Protein AF-A0A8E0KLC2-F1 (afdb_monomer)

Structure (mmCIF, N/CA/C/O backbone):
data_AF-A0A8E0KLC2-F1
#
_entry.id   AF-A0A8E0KLC2-F1
#
loop_
_atom_site.group_PDB
_atom_site.id
_atom_site.type_symbol
_atom_site.label_atom_id
_atom_site.label_alt_id
_atom_site.label_comp_id
_atom_site.label_asym_id
_atom_site.label_entity_id
_atom_site.label_seq_id
_atom_site.pdbx_PDB_ins_code
_atom_site.Cartn_x
_atom_site.Cartn_y
_atom_site.Cartn_z
_atom_site.occupancy
_atom_site.B_iso_or_equiv
_atom_site.auth_seq_id
_atom_site.auth_comp_id
_atom_site.auth_asym_id
_atom_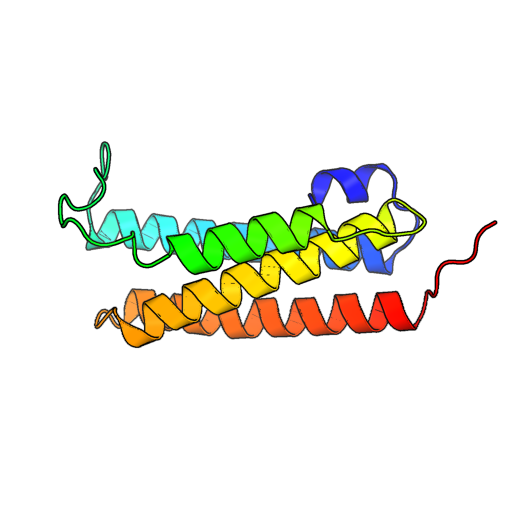site.auth_atom_id
_atom_site.pdbx_PDB_model_num
ATOM 1 N N . MET A 1 1 ? 7.844 4.722 -2.107 1.00 88.31 1 MET A N 1
ATOM 2 C CA . MET A 1 1 ? 8.433 3.784 -3.093 1.00 88.31 1 MET A CA 1
ATOM 3 C C . MET A 1 1 ? 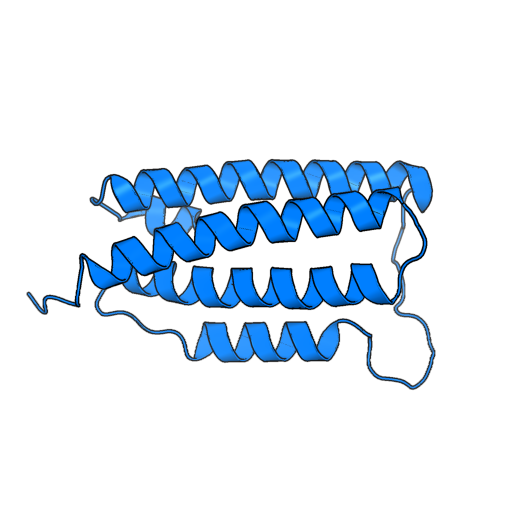7.987 4.094 -4.520 1.00 88.31 1 MET A C 1
ATOM 5 O O . MET A 1 1 ? 8.848 4.226 -5.375 1.00 88.31 1 MET A O 1
ATOM 9 N N . SER A 1 2 ? 6.693 4.293 -4.792 1.00 94.56 2 SER A N 1
ATOM 10 C CA . SER A 1 2 ? 6.183 4.498 -6.163 1.00 94.56 2 SER A CA 1
ATOM 11 C C . SER A 1 2 ? 6.743 5.724 -6.902 1.00 94.56 2 SER A C 1
ATOM 13 O O . SER A 1 2 ? 7.073 5.631 -8.075 1.00 94.56 2 SER A O 1
ATOM 15 N N . GLN A 1 3 ? 6.977 6.854 -6.227 1.00 93.56 3 GLN A N 1
ATOM 16 C CA . GLN A 1 3 ? 7.646 8.002 -6.866 1.00 93.56 3 GLN A CA 1
ATOM 17 C C . GLN A 1 3 ? 9.097 7.718 -7.286 1.00 93.56 3 GLN A C 1
ATOM 19 O O . GLN A 1 3 ? 9.611 8.405 -8.160 1.00 93.56 3 GLN A O 1
ATOM 24 N N . ILE A 1 4 ? 9.766 6.745 -6.655 1.00 93.38 4 ILE A N 1
ATOM 25 C CA . ILE A 1 4 ? 11.137 6.360 -7.014 1.00 93.38 4 ILE A CA 1
ATOM 26 C C . ILE A 1 4 ? 11.096 5.584 -8.329 1.00 93.38 4 ILE A C 1
ATOM 28 O O . ILE A 1 4 ? 11.753 5.992 -9.278 1.00 93.38 4 ILE A O 1
ATOM 32 N N . VAL A 1 5 ? 10.265 4.537 -8.423 1.00 95.38 5 VAL A N 1
ATOM 33 C CA . VAL A 1 5 ? 10.172 3.725 -9.650 1.00 95.38 5 VAL A CA 1
ATOM 34 C C . VAL A 1 5 ? 9.678 4.549 -10.845 1.00 95.38 5 VAL A C 1
ATOM 36 O O . VAL A 1 5 ? 10.184 4.394 -11.950 1.00 95.38 5 VAL A O 1
ATOM 39 N N . LEU A 1 6 ? 8.768 5.507 -10.620 1.00 96.38 6 LEU A N 1
ATOM 40 C CA . LEU A 1 6 ? 8.229 6.376 -11.673 1.00 96.38 6 LEU A CA 1
ATOM 41 C C . LEU A 1 6 ? 9.274 7.270 -12.354 1.00 96.38 6 LEU A C 1
ATOM 43 O O . LEU A 1 6 ? 9.031 7.711 -13.477 1.00 96.38 6 LEU A O 1
ATOM 47 N N . ARG A 1 7 ? 10.407 7.557 -11.700 1.00 94.44 7 ARG A N 1
ATOM 48 C CA . ARG A 1 7 ? 11.476 8.380 -12.290 1.00 94.44 7 ARG A CA 1
ATOM 49 C C . ARG A 1 7 ? 12.221 7.645 -13.396 1.00 94.44 7 ARG A C 1
ATOM 51 O O . ARG A 1 7 ? 12.577 8.266 -14.393 1.00 94.44 7 ARG A O 1
ATOM 58 N N . ASP A 1 8 ? 12.415 6.343 -13.218 1.00 89.94 8 ASP A N 1
ATOM 59 C CA . ASP A 1 8 ? 13.373 5.574 -14.011 1.00 89.94 8 ASP A CA 1
ATOM 60 C C . ASP A 1 8 ? 12.700 4.507 -14.883 1.00 89.94 8 ASP A C 1
ATOM 62 O O . ASP A 1 8 ? 13.247 4.123 -15.921 1.00 89.94 8 ASP A O 1
ATOM 66 N N . THR A 1 9 ? 11.505 4.042 -14.501 1.00 95.31 9 THR A N 1
ATOM 67 C CA . THR A 1 9 ? 10.819 2.975 -15.228 1.00 95.31 9 THR A CA 1
ATOM 68 C C . THR A 1 9 ? 10.455 3.393 -16.650 1.00 95.31 9 THR A C 1
ATOM 70 O O . THR A 1 9 ? 9.924 4.483 -16.916 1.00 95.31 9 THR A O 1
ATOM 73 N N . ARG A 1 10 ? 10.710 2.480 -17.587 1.00 95.06 10 ARG A N 1
ATOM 74 C CA . ARG A 1 10 ? 10.245 2.563 -18.978 1.00 95.06 10 ARG A CA 1
ATOM 75 C C . ARG A 1 10 ? 9.066 1.634 -19.247 1.00 95.06 10 ARG A C 1
ATOM 77 O O . ARG A 1 10 ? 8.462 1.743 -20.312 1.00 95.06 10 ARG A O 1
ATOM 84 N N . ASP A 1 11 ? 8.739 0.767 -18.296 1.00 96.44 11 ASP A N 1
ATOM 85 C CA . ASP A 1 11 ? 7.634 -0.171 -18.389 1.00 96.44 11 ASP A CA 1
ATOM 86 C C . ASP A 1 11 ? 6.304 0.563 -18.129 1.00 96.44 11 ASP A C 1
ATOM 88 O O . ASP A 1 11 ? 6.110 1.250 -17.119 1.00 96.44 11 ASP A O 1
ATOM 92 N N . ALA A 1 12 ? 5.390 0.479 -19.097 1.00 96.88 12 ALA A N 1
ATOM 93 C CA . ALA A 1 12 ? 4.108 1.172 -19.032 1.00 96.88 12 ALA A CA 1
ATOM 94 C C . ALA A 1 12 ? 3.161 0.562 -17.985 1.00 96.88 12 ALA A C 1
ATOM 96 O O . ALA A 1 12 ? 2.360 1.295 -17.396 1.00 96.88 12 ALA A O 1
ATOM 97 N N . ASP A 1 13 ? 3.263 -0.744 -17.731 1.00 97.38 13 ASP A N 1
ATOM 98 C CA . ASP A 1 13 ? 2.494 -1.431 -16.700 1.00 97.38 13 ASP A CA 1
ATOM 99 C C . ASP A 1 13 ? 2.976 -1.018 -15.312 1.00 97.38 13 ASP A C 1
ATOM 101 O O . ASP A 1 13 ? 2.152 -0.635 -14.480 1.00 97.38 13 ASP A O 1
ATOM 105 N N . ILE A 1 14 ? 4.292 -0.976 -15.083 1.00 98.00 14 ILE A N 1
ATOM 106 C CA . ILE A 1 14 ? 4.871 -0.475 -13.826 1.00 98.00 14 ILE A CA 1
ATOM 107 C C . ILE A 1 14 ? 4.465 0.972 -13.585 1.00 98.00 14 ILE A C 1
ATOM 109 O O . ILE A 1 14 ? 4.020 1.309 -12.488 1.00 98.00 14 ILE A O 1
ATOM 113 N N . ARG A 1 15 ? 4.544 1.834 -14.605 1.00 97.94 15 ARG A N 1
ATOM 114 C CA . ARG A 1 15 ? 4.110 3.230 -14.477 1.00 97.94 15 ARG A CA 1
ATOM 115 C C . ARG A 1 15 ? 2.636 3.335 -14.083 1.00 97.94 15 ARG A C 1
ATOM 117 O O . ARG A 1 15 ? 2.304 4.111 -13.186 1.00 97.94 15 ARG A O 1
ATOM 124 N N . ARG A 1 16 ? 1.759 2.559 -14.729 1.00 98.12 16 ARG A N 1
ATOM 125 C CA . ARG A 1 16 ? 0.322 2.537 -14.415 1.00 98.12 16 ARG A CA 1
ATOM 126 C C . ARG A 1 16 ? 0.077 2.053 -12.988 1.00 98.12 16 ARG A C 1
ATOM 128 O O . ARG A 1 16 ? -0.629 2.730 -12.245 1.00 98.12 16 ARG A O 1
ATOM 135 N N . MET A 1 17 ? 0.649 0.910 -12.611 1.00 98.12 17 MET A N 1
ATOM 136 C CA . MET A 1 17 ? 0.469 0.326 -11.280 1.00 98.12 17 MET A CA 1
ATOM 137 C C . MET A 1 17 ? 1.002 1.269 -10.197 1.00 98.12 17 MET A C 1
ATOM 139 O O . MET A 1 17 ? 0.291 1.572 -9.248 1.00 98.12 17 MET A O 1
ATOM 143 N N . ALA A 1 18 ? 2.196 1.840 -10.378 1.00 97.88 18 ALA A N 1
ATOM 144 C CA . ALA A 1 18 ? 2.783 2.773 -9.421 1.00 97.88 18 ALA A CA 1
ATOM 145 C C . ALA A 1 18 ? 1.930 4.034 -9.210 1.00 97.88 18 ALA A C 1
ATOM 147 O O . ALA A 1 18 ? 1.784 4.478 -8.068 1.00 97.88 18 ALA A O 1
ATOM 148 N N . GLN A 1 19 ? 1.352 4.596 -10.277 1.00 98.06 19 GLN A N 1
ATOM 149 C CA . GLN A 1 19 ? 0.439 5.737 -10.167 1.00 98.06 19 GLN A CA 1
ATOM 150 C C . GLN A 1 19 ? -0.868 5.347 -9.468 1.00 98.06 19 GLN A C 1
ATOM 152 O O . GLN A 1 19 ? -1.283 6.027 -8.532 1.00 98.06 19 GLN A O 1
ATOM 157 N N . LYS A 1 20 ? -1.468 4.214 -9.848 1.00 97.25 20 LYS A N 1
ATOM 158 C CA . LYS A 1 20 ? -2.664 3.670 -9.192 1.00 97.25 20 LYS A CA 1
ATOM 159 C C . LYS A 1 20 ? -2.440 3.477 -7.689 1.00 97.25 20 LYS A C 1
ATOM 161 O O . LYS A 1 20 ? -3.287 3.884 -6.897 1.00 97.25 20 LYS A O 1
ATOM 166 N N . THR A 1 21 ? -1.293 2.925 -7.281 1.00 95.25 21 THR A N 1
ATOM 167 C CA . THR A 1 21 ? -0.943 2.777 -5.862 1.00 95.25 21 THR A CA 1
ATOM 168 C C . THR A 1 21 ? -0.885 4.135 -5.149 1.00 95.25 21 THR A C 1
ATOM 170 O O . THR A 1 21 ? -1.358 4.244 -4.019 1.00 95.25 21 THR A O 1
ATOM 173 N N . ILE A 1 22 ? -0.322 5.175 -5.782 1.00 96.44 22 ILE A N 1
ATOM 174 C CA . ILE A 1 22 ? -0.270 6.536 -5.212 1.00 96.44 22 ILE A CA 1
ATOM 175 C C . ILE A 1 22 ? -1.680 7.087 -5.003 1.00 96.44 22 ILE A C 1
ATOM 177 O O . ILE A 1 22 ? -1.978 7.593 -3.919 1.00 96.44 22 ILE A O 1
ATOM 181 N N . ASP A 1 23 ? -2.536 6.985 -6.016 1.00 96.06 23 ASP A N 1
ATOM 182 C CA . ASP A 1 23 ? -3.891 7.537 -5.977 1.00 96.06 23 ASP A CA 1
ATOM 183 C C . ASP A 1 23 ? -4.734 6.838 -4.899 1.00 96.06 23 ASP A C 1
ATOM 185 O O . ASP A 1 23 ? -5.368 7.499 -4.072 1.00 96.06 23 ASP A O 1
ATOM 189 N N . MET A 1 24 ? -4.656 5.505 -4.847 1.00 92.50 24 MET A N 1
ATOM 190 C CA . MET A 1 24 ? -5.308 4.671 -3.836 1.00 92.50 24 MET A CA 1
ATOM 191 C C . MET A 1 24 ? -4.863 5.046 -2.416 1.00 92.50 24 MET A C 1
ATOM 193 O O . MET A 1 24 ? -5.696 5.411 -1.587 1.00 92.50 24 MET A O 1
ATOM 197 N N . GLN A 1 25 ? -3.553 5.032 -2.139 1.00 92.56 25 GLN A N 1
ATOM 198 C CA . GLN A 1 25 ? -3.044 5.327 -0.794 1.00 92.56 25 GLN A CA 1
ATOM 199 C C . GLN A 1 25 ? -3.321 6.773 -0.371 1.00 92.56 25 GLN A C 1
ATOM 201 O O . GLN A 1 25 ? -3.621 7.027 0.793 1.00 92.56 25 GLN A O 1
ATOM 206 N N . THR A 1 26 ? -3.258 7.730 -1.300 1.00 94.38 26 THR A N 1
ATOM 207 C CA . THR A 1 26 ? -3.577 9.135 -1.003 1.00 94.38 26 THR A CA 1
ATOM 208 C C . THR A 1 26 ? -5.045 9.286 -0.605 1.00 94.38 26 THR A C 1
ATOM 210 O O . THR A 1 26 ? -5.351 9.994 0.359 1.00 94.38 26 THR A O 1
ATOM 213 N N . GLY A 1 27 ? -5.948 8.596 -1.308 1.00 94.12 27 GLY A N 1
ATOM 214 C CA . GLY A 1 27 ? -7.372 8.561 -0.982 1.00 94.12 27 GLY A CA 1
ATOM 215 C C . GLY A 1 27 ? -7.644 7.970 0.401 1.00 94.12 27 GLY A C 1
ATOM 216 O O . GLY A 1 27 ? -8.344 8.593 1.202 1.00 94.12 27 GLY A O 1
ATOM 217 N N . ASP A 1 28 ? -7.043 6.819 0.703 1.00 92.81 28 ASP A N 1
ATOM 218 C CA . ASP A 1 28 ? -7.227 6.133 1.98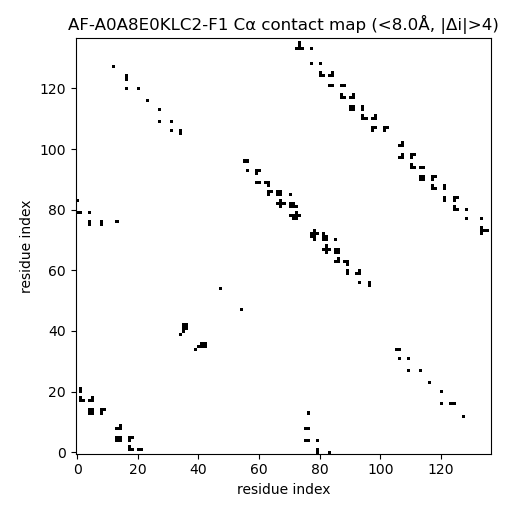6 1.00 92.81 28 ASP A CA 1
ATOM 219 C C . ASP A 1 28 ? -6.649 6.918 3.162 1.00 92.81 28 ASP A C 1
ATOM 221 O O . ASP A 1 28 ? -7.307 7.059 4.191 1.00 92.81 28 ASP A O 1
ATOM 225 N N . ILE A 1 29 ? -5.459 7.511 3.009 1.00 92.81 29 ILE A N 1
ATOM 226 C CA . ILE A 1 29 ? -4.865 8.375 4.040 1.00 92.81 29 ILE A CA 1
ATOM 227 C C . ILE A 1 29 ? -5.765 9.583 4.308 1.00 92.81 29 ILE A C 1
ATOM 229 O O . ILE A 1 29 ? -5.953 9.969 5.462 1.00 92.81 29 ILE A O 1
ATOM 233 N N . ALA A 1 30 ? -6.330 10.194 3.264 1.00 95.25 30 ALA A N 1
ATOM 234 C CA . ALA A 1 30 ? -7.241 11.320 3.432 1.00 95.25 30 ALA A CA 1
ATOM 235 C C . ALA A 1 30 ? -8.537 10.904 4.149 1.00 95.25 30 ALA A C 1
ATOM 237 O O . ALA A 1 30 ? -9.063 11.669 4.954 1.00 95.25 30 ALA A O 1
ATOM 238 N N . GLU A 1 31 ? -9.049 9.702 3.878 1.00 94.56 31 GLU A N 1
ATOM 239 C CA . GLU A 1 31 ? -10.217 9.145 4.564 1.00 94.56 31 GLU A CA 1
ATOM 240 C C . GLU A 1 31 ? -9.933 8.863 6.045 1.00 94.56 31 GLU A C 1
ATOM 242 O O . GLU A 1 31 ? -10.671 9.342 6.906 1.00 94.56 31 GLU A O 1
ATOM 247 N N . LEU A 1 32 ? -8.816 8.194 6.346 1.00 93.50 32 LEU A N 1
ATOM 248 C CA . LEU A 1 32 ? -8.376 7.913 7.713 1.00 93.50 32 LEU A CA 1
ATOM 249 C C . LEU A 1 32 ? -8.145 9.196 8.517 1.00 93.50 32 LEU A C 1
ATOM 251 O O . LEU A 1 32 ? -8.589 9.285 9.659 1.00 93.50 32 LEU A O 1
ATOM 255 N N . ARG A 1 33 ? -7.506 10.216 7.927 1.00 92.19 33 ARG A N 1
ATOM 256 C CA . ARG A 1 33 ? -7.304 11.521 8.582 1.00 92.19 33 ARG A CA 1
ATOM 257 C C . ARG A 1 33 ? -8.625 12.192 8.943 1.00 92.19 33 ARG A C 1
ATOM 259 O O . ARG A 1 33 ? -8.798 12.584 10.091 1.00 92.19 33 ARG A O 1
ATOM 266 N N . ARG A 1 34 ? -9.586 12.238 8.012 1.00 93.12 34 ARG A N 1
ATOM 267 C CA . ARG A 1 34 ? -10.930 12.775 8.294 1.00 93.12 34 ARG A CA 1
ATOM 268 C C . ARG A 1 34 ? -11.638 11.997 9.401 1.00 93.12 34 ARG A C 1
ATOM 270 O O . ARG A 1 34 ? -12.318 12.593 10.237 1.00 93.12 34 ARG A O 1
ATOM 277 N N . TRP A 1 35 ? -11.495 10.671 9.415 1.00 92.94 35 TRP A N 1
ATOM 278 C CA . TRP A 1 35 ? -12.065 9.847 10.477 1.00 92.94 35 TRP A CA 1
ATOM 279 C C . TRP A 1 35 ? -11.423 10.154 11.834 1.00 92.94 35 TRP A C 1
ATOM 281 O O . TRP A 1 35 ? -12.159 10.313 12.806 1.00 92.94 35 TRP A O 1
ATOM 291 N N . LEU A 1 36 ? -10.095 10.300 11.905 1.00 90.62 36 LEU A N 1
ATOM 292 C CA . LEU A 1 36 ? -9.386 10.668 13.136 1.00 90.62 36 LEU A CA 1
ATOM 293 C C . LEU A 1 36 ? -9.856 12.028 13.664 1.00 90.62 36 LEU A C 1
ATOM 295 O O . LEU A 1 36 ? -10.263 12.124 14.818 1.00 90.62 36 LEU A O 1
ATOM 299 N N . GLU A 1 37 ? -9.894 13.044 12.800 1.00 89.94 37 GLU A N 1
ATOM 300 C CA . GLU A 1 37 ? -10.370 14.391 13.144 1.00 89.94 37 GLU A CA 1
ATOM 301 C C . GLU A 1 37 ? -11.798 14.374 13.711 1.00 89.94 37 GLU A C 1
ATOM 303 O O . GLU A 1 37 ? -12.093 15.077 14.676 1.00 89.94 37 GLU A O 1
ATOM 308 N N . THR A 1 38 ? -12.675 13.544 13.139 1.00 89.50 38 THR A N 1
ATOM 309 C CA . THR A 1 38 ? -14.091 13.464 13.530 1.00 89.50 38 THR A CA 1
ATOM 310 C C . THR A 1 38 ? -14.315 12.664 14.816 1.00 89.50 38 THR A C 1
ATOM 312 O O . THR A 1 38 ? -15.163 13.037 15.622 1.00 89.50 38 THR A O 1
ATOM 315 N N . ASN A 1 39 ? -13.604 11.546 14.998 1.00 85.56 39 ASN A N 1
ATOM 316 C CA . ASN A 1 39 ? -13.930 10.548 16.029 1.00 85.56 39 ASN A CA 1
ATOM 317 C C . ASN A 1 39 ? -12.975 10.557 17.226 1.00 85.56 39 ASN A C 1
ATOM 319 O O . ASN A 1 39 ? -13.342 10.089 18.300 1.00 85.56 39 ASN A O 1
ATOM 323 N N . VAL A 1 40 ? -11.758 11.069 17.047 1.00 81.31 40 VAL A N 1
ATOM 324 C CA . VAL A 1 40 ? -10.725 11.137 18.093 1.00 81.31 40 VAL A CA 1
ATOM 325 C C . VAL A 1 40 ? -10.422 12.597 18.469 1.00 81.31 40 VAL A C 1
ATOM 327 O O . VAL A 1 40 ? -9.950 12.862 19.572 1.00 81.31 40 VAL A O 1
ATOM 330 N N . GLY A 1 41 ? -10.759 13.551 17.591 1.00 69.31 41 GLY A N 1
ATOM 331 C CA . GLY A 1 41 ? -10.379 14.961 17.693 1.00 69.31 41 GLY A CA 1
ATOM 332 C C . GLY A 1 41 ? -9.015 15.228 17.046 1.00 69.31 41 GLY A C 1
ATOM 333 O O . GLY A 1 41 ? -8.363 14.313 16.541 1.00 69.31 41 GLY A O 1
ATOM 334 N N . ALA A 1 42 ? -8.565 16.488 17.041 1.00 57.53 42 ALA A N 1
ATOM 335 C CA . ALA A 1 42 ? -7.191 16.824 16.665 1.00 57.53 42 ALA A CA 1
ATOM 336 C C . ALA A 1 42 ? -6.241 16.209 17.705 1.00 57.53 42 ALA A C 1
ATO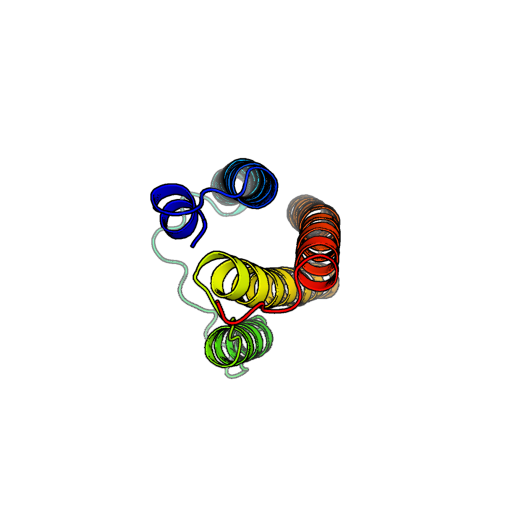M 338 O O . ALA A 1 42 ? -6.016 16.782 18.767 1.00 57.53 42 ALA A O 1
ATOM 339 N N . ALA A 1 43 ? -5.763 14.995 17.445 1.00 53.03 43 ALA A N 1
ATOM 340 C CA . ALA A 1 43 ? -4.852 14.307 18.342 1.00 53.03 43 ALA A CA 1
ATOM 341 C C . ALA A 1 43 ? -3.472 14.979 18.284 1.00 53.03 43 ALA A C 1
ATOM 343 O O . ALA A 1 43 ? -2.608 14.590 17.497 1.00 53.03 43 ALA A O 1
ATOM 344 N N . ASP A 1 44 ? -3.263 15.979 19.138 1.00 45.25 44 ASP A N 1
ATOM 345 C CA . ASP A 1 44 ? -1.928 16.321 19.614 1.00 45.25 44 ASP A CA 1
ATOM 346 C C . ASP A 1 44 ? -1.387 15.102 20.374 1.00 45.25 44 ASP A C 1
ATOM 348 O O . ASP A 1 44 ? -1.802 14.813 21.492 1.00 45.25 44 ASP A O 1
ATOM 352 N N . GLY A 1 45 ? -0.495 14.351 19.724 1.00 51.53 45 GLY A N 1
ATOM 353 C CA . GLY A 1 45 ? 0.334 13.321 20.351 1.00 51.53 45 GLY A CA 1
ATOM 354 C C . GLY A 1 45 ? -0.440 12.183 21.018 1.00 51.53 45 GLY A C 1
ATOM 355 O O . GLY A 1 45 ? -0.509 12.111 22.242 1.00 51.53 45 GLY A O 1
ATOM 356 N N . ALA A 1 46 ? -0.947 11.230 20.232 1.00 49.44 46 ALA A N 1
ATOM 357 C CA . ALA A 1 46 ? -1.369 9.947 20.786 1.00 49.44 46 ALA A CA 1
ATOM 358 C C . ALA A 1 46 ? -0.143 9.217 21.371 1.00 49.44 46 ALA A C 1
ATOM 360 O O . ALA A 1 46 ? 0.634 8.598 20.643 1.00 49.44 46 ALA A O 1
ATOM 361 N N . ALA A 1 47 ? 0.046 9.322 22.687 1.00 48.91 47 ALA A N 1
ATOM 362 C CA . ALA A 1 47 ? 0.896 8.408 23.432 1.00 48.91 47 ALA A CA 1
ATOM 363 C C . ALA A 1 47 ? 0.333 6.988 23.275 1.00 48.91 47 ALA A C 1
ATOM 365 O O . ALA A 1 47 ? -0.884 6.784 23.338 1.00 48.91 47 ALA A O 1
ATOM 366 N N . ALA A 1 48 ? 1.216 6.018 23.030 1.00 49.72 48 ALA A N 1
ATOM 367 C CA . ALA A 1 48 ? 0.842 4.611 23.029 1.00 49.72 48 ALA A CA 1
ATOM 368 C C . ALA A 1 48 ? 0.186 4.262 24.379 1.00 49.72 48 ALA A C 1
ATOM 370 O O . ALA A 1 48 ? 0.627 4.780 25.402 1.00 49.72 48 ALA A O 1
ATOM 371 N N . PRO A 1 49 ? -0.860 3.421 24.416 1.00 53.44 49 PRO A N 1
ATOM 372 C CA . PRO A 1 49 ? -1.456 3.018 25.681 1.00 53.44 49 PRO A CA 1
ATOM 373 C C . PRO A 1 49 ? -0.409 2.317 26.560 1.00 53.44 49 PRO A C 1
ATOM 375 O O . PRO A 1 49 ? 0.202 1.339 26.136 1.00 53.44 49 PRO A O 1
ATOM 378 N N . ASP A 1 50 ? -0.252 2.797 27.796 1.00 54.19 50 ASP A N 1
ATOM 379 C CA . ASP A 1 50 ? 0.702 2.337 28.824 1.00 54.19 50 ASP A CA 1
ATOM 380 C C . ASP A 1 50 ? 0.392 0.927 29.391 1.00 54.19 50 ASP A C 1
ATOM 382 O O . ASP A 1 50 ? 0.684 0.609 30.546 1.00 54.19 50 ASP A O 1
ATOM 386 N N . GLY A 1 51 ? -0.249 0.058 28.608 1.00 49.56 51 GLY A N 1
ATOM 387 C CA . GLY A 1 51 ? -0.500 -1.329 28.982 1.00 49.56 51 GLY A CA 1
ATOM 388 C C . GLY A 1 51 ? 0.711 -2.170 28.610 1.00 49.56 51 GLY A C 1
ATOM 389 O O . GLY A 1 51 ? 1.050 -2.230 27.439 1.00 49.56 51 GLY A O 1
ATOM 390 N N . GLY A 1 52 ? 1.352 -2.832 29.577 1.00 54.59 52 GLY A N 1
ATOM 391 C CA . GLY A 1 52 ? 2.578 -3.635 29.406 1.00 54.59 52 GLY A CA 1
ATOM 392 C C . GLY A 1 52 ? 2.491 -4.876 28.494 1.00 54.59 52 GLY A C 1
ATOM 393 O O . GLY A 1 52 ? 3.211 -5.843 28.732 1.00 54.59 52 GLY A O 1
ATOM 394 N N . GLY A 1 53 ? 1.609 -4.876 27.491 1.00 63.88 53 GLY A N 1
ATOM 395 C CA . GLY A 1 53 ? 1.600 -5.794 26.357 1.00 63.88 53 GLY A CA 1
ATOM 396 C C . GLY A 1 53 ? 2.209 -5.142 25.112 1.00 63.88 53 GLY A C 1
ATOM 397 O O . GLY A 1 53 ? 2.289 -3.921 25.002 1.00 63.88 53 GLY A O 1
ATOM 398 N N . GLU A 1 54 ? 2.659 -5.966 24.170 1.00 72.44 54 GLU A N 1
ATOM 399 C CA . GLU A 1 54 ? 3.142 -5.486 22.876 1.00 72.44 54 GLU A CA 1
ATOM 400 C C . GLU A 1 54 ? 2.029 -4.702 22.147 1.00 72.44 54 GLU A C 1
ATOM 402 O O . GLU A 1 54 ? 0.876 -5.149 22.156 1.00 72.44 54 GLU A O 1
ATOM 407 N N . PRO A 1 55 ? 2.331 -3.547 21.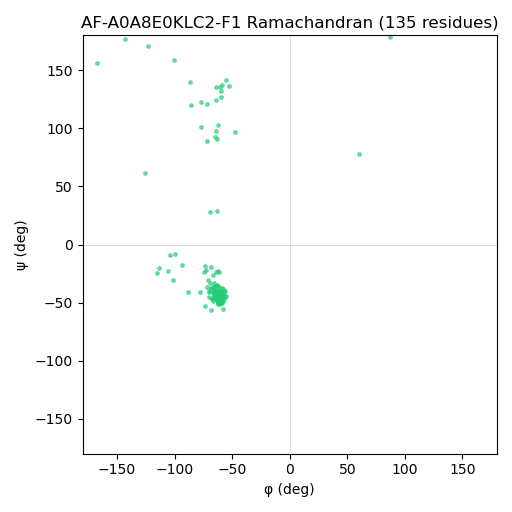518 1.00 85.12 55 PRO A N 1
ATOM 408 C CA . PRO A 1 55 ? 1.353 -2.821 20.716 1.00 85.12 55 PRO A CA 1
ATOM 409 C C . PRO A 1 55 ? 0.708 -3.746 19.671 1.00 85.12 55 PRO A C 1
ATOM 411 O O . PRO A 1 55 ? 1.428 -4.481 18.994 1.00 85.12 55 PRO A O 1
ATOM 414 N N . PRO A 1 56 ? -0.623 -3.703 19.472 1.00 88.62 56 PRO A N 1
ATOM 415 C CA . PRO A 1 56 ? -1.345 -4.723 18.701 1.00 88.62 56 PRO A CA 1
ATOM 416 C C . PRO A 1 56 ? -0.901 -4.839 17.234 1.00 88.62 56 PRO A C 1
ATOM 418 O O . PRO A 1 56 ? -1.063 -5.889 16.612 1.00 88.62 56 PRO A O 1
ATOM 421 N N . PHE A 1 57 ? -0.315 -3.776 16.678 1.00 92.88 57 PHE A N 1
ATOM 422 C CA . PHE A 1 57 ? 0.190 -3.740 15.305 1.00 92.88 57 PHE A CA 1
ATOM 423 C C . PHE A 1 57 ? 1.677 -4.097 15.175 1.00 92.88 57 PHE A C 1
ATOM 425 O O . PHE A 1 57 ? 2.102 -4.461 14.078 1.00 92.88 57 PHE A O 1
ATOM 432 N N . ALA A 1 58 ? 2.456 -4.062 16.262 1.00 93.44 58 ALA A N 1
ATOM 433 C CA . ALA A 1 58 ? 3.911 -4.224 16.207 1.00 93.44 58 ALA A CA 1
ATOM 434 C C . ALA A 1 58 ? 4.369 -5.549 15.558 1.00 93.44 58 ALA A C 1
ATOM 436 O O . ALA A 1 58 ? 5.270 -5.499 14.716 1.00 93.44 58 ALA A O 1
ATOM 437 N N . PRO A 1 59 ? 3.720 -6.711 15.799 1.00 94.44 59 PRO A N 1
ATOM 438 C CA . PRO A 1 59 ? 4.088 -7.944 15.102 1.00 94.44 59 PRO A CA 1
ATOM 439 C C . PRO A 1 59 ? 3.898 -7.870 13.579 1.00 94.44 59 PRO A C 1
ATOM 441 O O . PRO A 1 59 ? 4.722 -8.380 12.816 1.00 94.44 59 PRO A O 1
ATOM 444 N N . ALA A 1 60 ? 2.810 -7.241 13.119 1.00 95.69 60 ALA A N 1
ATOM 445 C CA . ALA A 1 60 ? 2.517 -7.094 11.693 1.00 95.69 60 ALA A CA 1
ATOM 446 C C . ALA A 1 60 ? 3.489 -6.108 11.025 1.00 95.69 60 ALA A C 1
ATOM 448 O O . ALA A 1 60 ? 3.977 -6.370 9.924 1.00 95.69 60 ALA A O 1
ATOM 449 N N . GLU A 1 61 ? 3.816 -5.012 11.711 1.00 95.06 61 GLU A N 1
ATOM 450 C CA . GLU A 1 61 ? 4.794 -4.021 11.259 1.00 95.06 61 GLU A CA 1
ATOM 451 C C . GLU A 1 61 ? 6.202 -4.618 11.148 1.00 95.06 61 GLU A C 1
ATOM 453 O O . GLU A 1 61 ? 6.851 -4.462 10.113 1.00 95.06 61 GLU A O 1
ATOM 458 N N . ALA A 1 62 ? 6.655 -5.359 12.164 1.00 96.62 62 ALA A N 1
ATOM 459 C CA . ALA A 1 62 ? 7.961 -6.017 12.158 1.00 96.62 62 ALA A CA 1
ATOM 460 C C . ALA A 1 62 ? 8.080 -7.014 10.996 1.00 96.62 62 ALA A C 1
ATOM 462 O O . ALA A 1 62 ? 9.014 -6.940 10.196 1.00 96.62 62 ALA A O 1
ATOM 463 N N . LYS A 1 63 ? 7.072 -7.880 10.825 1.00 97.69 63 LYS A N 1
ATOM 464 C CA . LYS A 1 63 ? 7.007 -8.830 9.705 1.00 97.69 63 LYS A CA 1
ATOM 465 C C . LYS A 1 63 ? 7.048 -8.123 8.347 1.00 97.69 63 LYS A C 1
ATOM 467 O O . LYS A 1 63 ? 7.718 -8.599 7.430 1.00 97.69 63 LYS A O 1
ATOM 472 N N . MET A 1 64 ? 6.331 -7.007 8.201 1.00 98.06 64 MET A N 1
ATOM 473 C CA . MET A 1 64 ? 6.338 -6.209 6.974 1.00 98.06 64 MET A CA 1
ATOM 474 C C . MET A 1 64 ? 7.731 -5.642 6.686 1.00 98.06 64 MET A C 1
ATOM 476 O O . MET A 1 64 ? 8.212 -5.769 5.561 1.00 98.06 64 MET A O 1
ATOM 480 N N . ILE A 1 65 ? 8.383 -5.043 7.687 1.00 97.88 65 ILE A N 1
ATOM 481 C CA . ILE A 1 65 ? 9.733 -4.478 7.564 1.00 97.88 65 ILE A CA 1
ATOM 482 C C . ILE A 1 65 ? 10.724 -5.562 7.137 1.00 97.88 65 ILE A C 1
ATOM 484 O O . ILE A 1 65 ? 11.425 -5.379 6.140 1.00 97.88 65 ILE A O 1
ATOM 488 N N . ASP A 1 66 ? 10.730 -6.708 7.817 1.00 98.38 66 ASP A N 1
ATOM 489 C CA . ASP A 1 66 ? 11.624 -7.823 7.498 1.00 98.38 66 ASP A CA 1
ATOM 490 C C . ASP A 1 66 ? 11.403 -8.334 6.070 1.00 98.38 66 ASP A C 1
ATOM 492 O O . ASP A 1 66 ? 12.353 -8.478 5.295 1.00 98.38 66 ASP A O 1
ATOM 496 N N . ALA A 1 67 ? 10.142 -8.537 5.674 1.00 98.25 67 ALA A N 1
ATOM 497 C CA . ALA A 1 67 ? 9.797 -8.983 4.328 1.00 98.25 67 ALA A CA 1
ATOM 498 C C . ALA A 1 67 ? 10.195 -7.955 3.257 1.00 98.25 67 ALA A C 1
ATOM 500 O O . ALA A 1 67 ? 10.708 -8.325 2.200 1.00 98.25 67 ALA A O 1
ATOM 501 N N . MET A 1 68 ? 10.011 -6.660 3.524 1.00 98.06 68 MET A N 1
ATOM 502 C CA . MET A 1 68 ? 10.445 -5.598 2.619 1.00 98.06 68 MET A CA 1
ATOM 503 C C . MET A 1 68 ? 11.967 -5.545 2.492 1.00 98.06 68 MET A C 1
ATOM 505 O O . MET A 1 68 ? 12.468 -5.311 1.392 1.00 98.06 68 MET A O 1
ATOM 509 N N . MET A 1 69 ? 12.714 -5.754 3.576 1.00 97.31 69 MET A N 1
ATOM 510 C CA . MET A 1 69 ? 14.180 -5.783 3.549 1.00 97.31 69 MET A CA 1
ATOM 511 C C . MET A 1 69 ? 14.710 -7.009 2.801 1.00 97.31 69 MET A C 1
ATOM 513 O O . MET A 1 69 ? 15.660 -6.879 2.030 1.00 97.31 69 MET A O 1
ATOM 517 N N . ALA A 1 70 ? 14.060 -8.163 2.964 1.00 97.19 70 ALA A N 1
ATOM 518 C CA . ALA A 1 70 ? 14.393 -9.401 2.263 1.00 97.19 70 ALA A CA 1
ATOM 519 C C . ALA A 1 70 ? 13.967 -9.411 0.783 1.00 97.19 70 ALA A C 1
ATOM 521 O O . ALA A 1 70 ? 14.532 -10.158 -0.016 1.00 97.19 70 ALA A O 1
ATOM 522 N N . ALA A 1 71 ? 12.978 -8.599 0.398 1.00 96.69 71 ALA A N 1
ATOM 523 C CA . ALA A 1 71 ? 12.511 -8.506 -0.980 1.00 96.69 71 ALA A CA 1
ATOM 524 C C . ALA A 1 71 ? 13.608 -7.958 -1.910 1.00 96.69 71 ALA A C 1
ATOM 526 O O . ALA A 1 71 ? 14.132 -6.857 -1.702 1.00 96.69 71 ALA A O 1
ATOM 527 N N . THR A 1 72 ? 13.907 -8.731 -2.958 1.00 93.69 72 THR A N 1
ATOM 528 C CA . THR A 1 72 ? 14.903 -8.435 -3.995 1.00 93.69 72 THR A CA 1
ATOM 529 C C . THR A 1 72 ? 14.278 -8.445 -5.398 1.00 93.69 72 THR A C 1
ATOM 531 O O . THR A 1 72 ? 13.115 -8.812 -5.579 1.00 93.69 72 THR A O 1
ATOM 534 N N . GLY A 1 73 ? 15.042 -8.007 -6.399 1.00 92.62 73 GLY A N 1
ATOM 535 C CA . GLY A 1 73 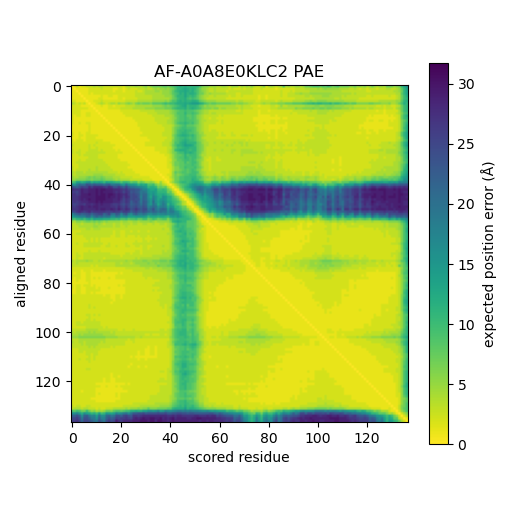? 14.663 -8.011 -7.812 1.00 92.62 73 GLY A CA 1
ATOM 536 C C . GLY A 1 73 ? 15.882 -7.744 -8.695 1.00 92.62 73 GLY A C 1
ATOM 537 O O . GLY A 1 73 ? 16.858 -7.159 -8.223 1.00 92.62 73 GLY A O 1
ATOM 538 N N . ALA A 1 74 ? 15.845 -8.177 -9.958 1.00 93.19 74 ALA A N 1
ATOM 539 C CA . ALA A 1 74 ? 16.974 -8.029 -10.885 1.00 93.19 74 ALA A CA 1
ATOM 540 C C . ALA A 1 74 ? 17.173 -6.581 -11.370 1.00 93.19 74 ALA A C 1
ATOM 542 O O . ALA A 1 74 ? 18.262 -6.205 -11.794 1.00 93.19 74 ALA A O 1
ATOM 543 N N . ASN A 1 75 ? 16.124 -5.763 -11.303 1.00 92.75 75 ASN A N 1
ATOM 544 C CA . ASN A 1 75 ? 16.145 -4.346 -11.643 1.00 92.75 75 ASN A CA 1
ATOM 545 C C . ASN A 1 75 ? 15.229 -3.554 -10.694 1.00 92.75 75 ASN A C 1
ATOM 547 O O . ASN A 1 75 ? 14.556 -4.128 -9.833 1.00 92.75 75 ASN A O 1
ATOM 551 N N . THR A 1 76 ? 15.204 -2.229 -10.849 1.00 93.75 76 THR A N 1
ATOM 552 C CA . THR A 1 76 ? 14.401 -1.330 -10.007 1.00 93.75 76 THR A CA 1
ATOM 553 C C . THR A 1 76 ? 12.905 -1.645 -10.055 1.00 93.75 76 THR A C 1
ATOM 555 O O . THR A 1 76 ? 12.252 -1.579 -9.016 1.00 93.75 76 THR A O 1
ATOM 558 N N . ASP A 1 77 ? 12.372 -2.032 -11.215 1.00 96.69 77 ASP A N 1
ATOM 559 C CA . ASP A 1 77 ? 10.948 -2.338 -11.396 1.00 96.69 77 ASP A CA 1
ATOM 560 C C . ASP A 1 77 ? 10.551 -3.602 -10.620 1.00 96.69 77 ASP A C 1
ATOM 562 O O . ASP A 1 77 ? 9.596 -3.588 -9.842 1.00 96.69 77 ASP A O 1
ATOM 566 N N . GLN A 1 78 ? 11.349 -4.668 -10.730 1.00 96.19 78 GLN A N 1
ATOM 567 C CA . GLN A 1 78 ? 11.156 -5.899 -9.959 1.00 96.19 78 GLN A CA 1
ATOM 568 C C . GLN A 1 78 ? 11.373 -5.681 -8.463 1.00 96.19 78 GLN A C 1
ATOM 570 O O . GLN A 1 78 ? 10.601 -6.178 -7.649 1.00 96.19 78 GLN A O 1
ATOM 575 N N . MET A 1 79 ? 12.399 -4.916 -8.086 1.00 96.00 79 MET A N 1
ATOM 576 C CA . MET A 1 79 ? 12.659 -4.573 -6.689 1.00 96.00 79 MET A CA 1
ATOM 577 C C . MET A 1 79 ? 11.477 -3.806 -6.085 1.00 96.00 79 MET A C 1
ATOM 579 O O . MET A 1 79 ? 11.056 -4.088 -4.963 1.00 96.00 79 MET A O 1
ATOM 583 N N . TRP A 1 80 ? 10.927 -2.845 -6.832 1.00 97.44 80 TRP A N 1
ATOM 584 C CA . TRP A 1 80 ? 9.742 -2.098 -6.434 1.00 97.44 80 TRP A CA 1
ATOM 585 C C . TRP A 1 80 ? 8.532 -3.022 -6.287 1.00 97.44 80 TRP A C 1
ATOM 587 O O . TRP A 1 80 ? 7.911 -3.007 -5.226 1.00 97.44 80 TRP A O 1
ATOM 597 N N . ALA A 1 81 ? 8.237 -3.864 -7.283 1.00 98.06 81 ALA A N 1
ATOM 598 C CA . ALA A 1 81 ? 7.099 -4.779 -7.237 1.00 98.06 81 ALA A CA 1
ATOM 599 C C . ALA A 1 81 ? 7.193 -5.756 -6.050 1.00 98.06 81 ALA A C 1
ATOM 601 O O . ALA A 1 81 ? 6.248 -5.866 -5.267 1.00 98.06 81 ALA A O 1
ATOM 602 N N . SER A 1 82 ? 8.355 -6.385 -5.837 1.00 97.94 82 SER A N 1
ATOM 603 C CA . SER A 1 82 ? 8.595 -7.292 -4.707 1.00 97.94 82 SER A CA 1
ATOM 604 C C . SER A 1 82 ? 8.420 -6.597 -3.351 1.00 97.94 82 SER A C 1
ATOM 606 O O . SER A 1 82 ? 7.763 -7.133 -2.456 1.00 97.94 82 SER A O 1
ATOM 608 N N . LYS A 1 83 ? 8.964 -5.381 -3.184 1.00 98.12 83 LYS A N 1
ATOM 609 C CA . LYS A 1 83 ? 8.806 -4.609 -1.937 1.00 98.12 83 LYS A CA 1
ATOM 610 C C . LYS A 1 83 ? 7.370 -4.140 -1.723 1.00 98.12 83 LYS A C 1
ATOM 612 O O . LYS A 1 83 ? 6.902 -4.154 -0.587 1.00 98.12 83 LYS A O 1
ATOM 617 N N . MET A 1 84 ? 6.663 -3.752 -2.784 1.00 98.06 84 MET A N 1
ATOM 618 C CA . MET A 1 84 ? 5.261 -3.343 -2.697 1.00 98.06 84 MET A CA 1
ATOM 619 C C . MET A 1 84 ? 4.343 -4.507 -2.315 1.00 98.06 84 MET A C 1
ATOM 621 O O . MET A 1 84 ? 3.444 -4.304 -1.507 1.00 98.06 84 MET A O 1
ATOM 625 N N . ILE A 1 85 ? 4.606 -5.729 -2.792 1.00 98.56 85 ILE A N 1
ATOM 626 C CA . ILE A 1 85 ? 3.874 -6.926 -2.342 1.00 98.56 85 ILE A CA 1
ATOM 627 C C . ILE A 1 85 ? 4.044 -7.127 -0.830 1.00 98.56 85 ILE A C 1
ATOM 629 O O . ILE A 1 85 ? 3.054 -7.326 -0.126 1.00 98.56 85 ILE A O 1
ATOM 633 N N . ALA A 1 86 ? 5.278 -7.047 -0.317 1.00 98.38 86 ALA A N 1
ATOM 634 C CA . ALA A 1 86 ? 5.552 -7.190 1.115 1.00 98.38 86 ALA A CA 1
ATOM 635 C C . ALA A 1 86 ? 4.887 -6.081 1.951 1.00 98.38 86 ALA A C 1
ATOM 637 O O . ALA A 1 86 ? 4.245 -6.367 2.961 1.00 98.38 86 ALA A O 1
ATOM 638 N N . HIS A 1 87 ? 4.987 -4.829 1.496 1.00 97.75 87 HIS A N 1
ATOM 639 C CA . HIS A 1 87 ? 4.338 -3.681 2.127 1.00 97.75 87 HIS A CA 1
ATOM 640 C C . HIS A 1 87 ? 2.816 -3.853 2.199 1.00 97.75 87 HIS A C 1
ATOM 642 O O . HIS A 1 87 ? 2.201 -3.680 3.251 1.00 97.75 87 HIS A O 1
ATOM 648 N N . HIS A 1 88 ? 2.192 -4.226 1.081 1.00 98.00 88 HIS A N 1
ATOM 649 C CA . HIS A 1 88 ? 0.750 -4.434 1.026 1.00 98.00 88 HIS A CA 1
ATOM 650 C C . HIS A 1 88 ? 0.317 -5.582 1.928 1.00 98.00 88 HIS A C 1
ATOM 652 O O . HIS A 1 88 ? -0.649 -5.416 2.664 1.00 98.00 88 HIS A O 1
ATOM 658 N N . GLN A 1 89 ? 1.058 -6.694 1.972 1.00 98.50 89 GLN A N 1
ATOM 659 C CA . GLN A 1 89 ? 0.759 -7.792 2.896 1.00 98.50 89 GLN A CA 1
ATOM 660 C C . GLN A 1 89 ? 0.771 -7.339 4.366 1.00 98.50 89 GLN A C 1
ATOM 662 O O . GLN A 1 89 ? -0.098 -7.748 5.131 1.00 98.50 89 GLN A O 1
ATOM 667 N N . GLY A 1 90 ? 1.690 -6.449 4.753 1.00 97.88 90 GLY A N 1
ATOM 668 C CA . GLY A 1 90 ? 1.668 -5.821 6.077 1.00 97.88 90 GLY A CA 1
ATOM 669 C C . GLY A 1 90 ? 0.389 -5.020 6.335 1.00 97.88 90 GLY A C 1
ATOM 670 O O . GLY A 1 90 ? -0.219 -5.139 7.398 1.00 97.88 90 GLY A O 1
ATOM 671 N N . ALA A 1 91 ? -0.079 -4.256 5.343 1.00 96.81 91 ALA A N 1
ATOM 672 C CA . ALA A 1 91 ? -1.341 -3.520 5.436 1.00 96.81 91 ALA A CA 1
ATOM 673 C C . ALA A 1 91 ? -2.566 -4.443 5.577 1.00 96.81 91 ALA A C 1
ATOM 675 O O . ALA A 1 91 ? -3.497 -4.106 6.313 1.00 96.81 91 ALA A O 1
ATOM 676 N N . LEU A 1 92 ? -2.567 -5.608 4.917 1.00 98.44 92 LEU A N 1
ATOM 677 C CA . LEU A 1 92 ? -3.596 -6.639 5.094 1.00 98.44 92 LEU A CA 1
ATOM 678 C C . LEU A 1 92 ? -3.586 -7.166 6.535 1.00 98.44 92 LEU A C 1
ATOM 680 O O . LEU A 1 92 ? -4.635 -7.191 7.181 1.00 98.44 92 LEU A O 1
ATOM 684 N N . ASP A 1 93 ? -2.411 -7.534 7.048 1.00 98.31 93 ASP A N 1
ATOM 685 C CA . ASP A 1 93 ? -2.245 -8.091 8.395 1.00 98.31 93 ASP A CA 1
ATOM 686 C C . ASP A 1 93 ? -2.697 -7.074 9.471 1.00 98.31 93 ASP A C 1
ATOM 688 O O . ASP A 1 93 ? -3.462 -7.418 10.375 1.00 98.31 93 ASP A O 1
ATOM 692 N N . MET A 1 94 ? -2.333 -5.791 9.333 1.00 97.75 94 MET A N 1
ATOM 693 C CA . MET A 1 94 ? -2.805 -4.718 10.225 1.00 97.75 94 MET A CA 1
ATOM 694 C C . MET A 1 94 ? -4.316 -4.475 10.110 1.00 97.75 94 MET A C 1
ATOM 696 O O . MET A 1 94 ? -5.003 -4.305 11.118 1.00 97.75 94 MET A O 1
ATOM 700 N N . SER A 1 95 ? -4.871 -4.504 8.897 1.00 98.00 95 SER A N 1
ATOM 701 C CA . SER A 1 95 ? -6.317 -4.341 8.692 1.00 98.00 95 SER A CA 1
ATOM 702 C C . SER A 1 95 ? -7.107 -5.480 9.345 1.00 98.00 95 SER A C 1
ATOM 704 O O . SER A 1 95 ? -8.173 -5.250 9.916 1.00 98.00 95 SER A O 1
ATOM 706 N N . GLN A 1 96 ? -6.569 -6.702 9.347 1.00 98.19 96 GLN A N 1
ATOM 707 C CA . GLN A 1 96 ? -7.165 -7.826 10.069 1.00 98.19 96 GLN A CA 1
ATOM 708 C C . GLN A 1 96 ? -7.140 -7.625 11.589 1.00 98.19 96 GLN A C 1
ATOM 710 O O . GLN A 1 96 ? -8.104 -7.997 12.255 1.00 98.19 96 GLN A O 1
ATOM 715 N N . VAL A 1 97 ? -6.089 -7.013 12.149 1.00 97.12 97 VAL A N 1
ATOM 716 C CA . VAL A 1 97 ? -6.059 -6.617 13.570 1.00 97.12 97 VAL A CA 1
ATOM 717 C C . VAL A 1 97 ? -7.199 -5.645 13.876 1.00 97.12 97 VAL A C 1
ATOM 719 O O . VAL A 1 97 ? -7.986 -5.911 14.784 1.00 97.12 97 VAL A O 1
ATOM 722 N N . VAL A 1 98 ? -7.391 -4.605 13.055 1.00 96.50 98 VAL A N 1
ATOM 723 C CA . VAL A 1 98 ? -8.522 -3.667 13.203 1.00 96.50 98 VAL A CA 1
ATOM 724 C C . VAL A 1 98 ? -9.867 -4.399 13.176 1.00 96.50 98 VAL A C 1
ATOM 726 O O . VAL A 1 98 ? -10.726 -4.146 14.021 1.00 96.50 98 VAL A O 1
ATOM 729 N N . LEU A 1 99 ? -10.058 -5.332 12.238 1.00 97.25 99 LEU A N 1
ATOM 730 C CA . LEU A 1 99 ? -11.295 -6.113 12.119 1.00 97.25 99 LEU A CA 1
ATOM 731 C C . LEU A 1 99 ? -11.528 -7.093 13.277 1.00 97.25 99 LEU A C 1
ATOM 733 O O . LEU A 1 99 ? -12.669 -7.520 13.477 1.00 97.25 99 LEU A O 1
ATOM 737 N N . ARG A 1 100 ? -10.500 -7.462 14.042 1.00 96.62 100 ARG A N 1
ATOM 738 C CA . ARG A 1 100 ? -10.662 -8.273 15.257 1.00 96.62 100 ARG A CA 1
ATOM 739 C C . ARG A 1 100 ? -10.913 -7.424 16.497 1.00 96.62 100 ARG A C 1
ATOM 741 O O . ARG A 1 100 ? -11.715 -7.819 17.333 1.00 96.62 100 ARG A O 1
ATOM 748 N N . GLU A 1 101 ? -10.214 -6.302 16.624 1.00 93.19 101 GLU A N 1
ATOM 749 C CA . GLU A 1 101 ? -10.099 -5.584 17.899 1.00 93.19 101 GLU A CA 1
ATOM 750 C C . GLU A 1 101 ? -11.012 -4.362 17.993 1.00 93.19 101 GLU A C 1
ATOM 752 O O . GLU A 1 101 ? -11.493 -4.034 19.077 1.00 93.19 101 GLU A O 1
ATOM 757 N N . SER A 1 102 ? -11.301 -3.698 16.872 1.00 93.25 102 SER A N 1
ATOM 758 C CA . SER A 1 102 ? -12.177 -2.528 16.872 1.00 93.25 102 SER A CA 1
ATOM 759 C C . SER A 1 102 ? -13.645 -2.918 16.742 1.00 93.25 102 SER A C 1
ATOM 761 O O . SER A 1 102 ? -14.010 -3.769 15.930 1.00 93.25 102 SER A O 1
ATOM 763 N N . GLN A 1 103 ? -14.511 -2.228 17.482 1.00 93.62 103 GLN A N 1
ATOM 764 C CA . GLN A 1 103 ? -15.967 -2.303 17.323 1.00 93.62 103 GLN A CA 1
ATOM 765 C C . GLN A 1 103 ? -16.537 -1.127 16.513 1.00 93.62 103 GLN A C 1
ATOM 767 O O . GLN A 1 103 ? -17.712 -1.152 16.149 1.00 93.62 103 GLN A O 1
ATOM 772 N N . ASP A 1 104 ? -15.726 -0.113 16.189 1.00 95.19 104 ASP A N 1
ATOM 773 C CA . ASP A 1 104 ? -16.194 1.050 15.436 1.00 95.19 104 ASP A CA 1
ATOM 774 C C . ASP A 1 104 ? -16.470 0.685 13.970 1.00 95.19 104 ASP A C 1
ATOM 776 O O . ASP A 1 104 ? -15.601 0.222 13.228 1.00 95.19 104 ASP A O 1
ATOM 780 N N . ALA A 1 105 ? -17.709 0.897 13.529 1.00 95.44 105 ALA A N 1
ATOM 781 C CA . ALA A 1 105 ? -18.128 0.505 12.190 1.00 95.44 105 ALA A CA 1
ATOM 782 C C . ALA A 1 105 ? -17.431 1.318 11.084 1.00 95.44 105 ALA A C 1
ATOM 784 O O . ALA A 1 105 ? -17.300 0.823 9.966 1.00 95.44 105 ALA A O 1
ATOM 785 N N . GLY A 1 106 ? -16.993 2.550 11.364 1.00 95.00 106 GLY A N 1
ATOM 786 C CA . GLY A 1 106 ? -16.279 3.400 10.412 1.00 95.00 106 GLY A CA 1
ATOM 787 C C . GLY A 1 106 ? -14.890 2.857 10.093 1.00 95.00 106 GLY A C 1
ATOM 788 O O . GLY A 1 106 ? -14.602 2.555 8.935 1.00 95.00 106 GLY A O 1
ATOM 789 N N . ILE A 1 107 ? -14.059 2.655 11.117 1.00 95.44 107 ILE A N 1
ATOM 790 C CA . ILE A 1 107 ? -12.691 2.145 10.951 1.00 95.44 107 ILE A CA 1
ATOM 791 C C . ILE A 1 107 ? -12.668 0.709 10.428 1.00 95.44 107 ILE A C 1
ATOM 793 O O . ILE A 1 107 ? -11.822 0.371 9.603 1.00 95.44 107 ILE A O 1
ATOM 797 N N . ARG A 1 108 ? -13.652 -0.120 10.803 1.00 97.44 108 ARG A N 1
ATOM 798 C CA . ARG A 1 108 ? -13.810 -1.468 10.237 1.00 97.44 108 ARG A CA 1
ATOM 799 C C . ARG A 1 108 ? -14.132 -1.441 8.741 1.00 97.44 108 ARG A C 1
ATOM 801 O O . ARG A 1 108 ? -13.572 -2.238 7.995 1.00 97.44 108 ARG A O 1
ATOM 808 N N . ARG A 1 109 ? -15.006 -0.531 8.284 1.00 97.56 109 ARG A N 1
ATOM 809 C CA . ARG A 1 109 ? -15.295 -0.367 6.846 1.00 97.56 109 ARG A CA 1
ATOM 810 C C . ARG A 1 109 ? -14.054 0.068 6.072 1.00 97.56 109 ARG A C 1
ATOM 812 O O . ARG A 1 109 ? -13.783 -0.493 5.016 1.00 97.56 109 ARG A O 1
ATOM 819 N N . MET A 1 110 ? -13.286 1.013 6.613 1.00 97.50 110 MET A N 1
ATOM 820 C CA . MET A 1 110 ? -12.031 1.445 5.992 1.00 97.50 110 MET A CA 1
ATOM 821 C C . MET A 1 110 ? -11.006 0.302 5.936 1.00 97.50 110 MET A C 1
ATOM 823 O O . MET A 1 110 ? -10.412 0.081 4.889 1.00 97.50 110 MET A O 1
ATOM 827 N N . ALA A 1 111 ? -10.860 -0.494 7.002 1.00 98.06 111 ALA A N 1
ATOM 828 C CA . ALA A 1 111 ? -9.977 -1.665 7.006 1.00 98.06 111 ALA A CA 1
ATOM 829 C C . ALA A 1 111 ? -10.374 -2.715 5.950 1.00 98.06 111 ALA A C 1
ATOM 831 O O . ALA A 1 111 ? -9.513 -3.253 5.256 1.00 98.06 111 ALA A O 1
ATOM 832 N N . GLN A 1 112 ? -11.674 -2.977 5.785 1.00 98.44 112 GLN A N 1
ATOM 833 C CA . GLN A 1 112 ? -12.176 -3.887 4.751 1.00 98.44 112 GLN A CA 1
ATOM 834 C C . GLN A 1 112 ? -11.865 -3.370 3.337 1.00 98.44 112 GLN A C 1
ATOM 836 O O . GLN A 1 112 ? -11.367 -4.120 2.499 1.00 98.44 112 GLN A O 1
ATOM 841 N N . LYS A 1 113 ? -12.081 -2.072 3.096 1.00 97.75 113 LYS A N 1
AT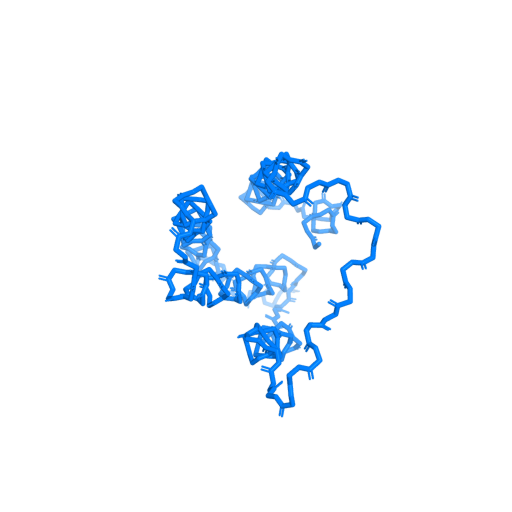OM 842 C CA . LYS A 1 113 ? -11.738 -1.411 1.831 1.00 97.75 113 LYS A CA 1
ATOM 843 C C . LYS A 1 113 ? -10.236 -1.523 1.534 1.00 97.75 113 LYS A C 1
ATOM 845 O O . LYS A 1 113 ? -9.864 -1.900 0.424 1.00 97.75 113 LYS A O 1
ATOM 850 N N . THR A 1 114 ? -9.377 -1.275 2.527 1.00 97.38 114 THR A N 1
ATOM 851 C CA . THR A 1 114 ? -7.921 -1.451 2.403 1.00 97.38 114 THR A CA 1
ATOM 852 C C . THR A 1 114 ? -7.565 -2.880 2.000 1.00 97.38 114 THR A C 1
ATOM 854 O O . THR A 1 114 ? -6.786 -3.065 1.070 1.00 97.38 114 THR A O 1
ATOM 857 N N . ILE A 1 115 ? -8.152 -3.898 2.643 1.00 98.38 115 ILE A N 1
ATOM 858 C CA . ILE A 1 115 ? -7.912 -5.309 2.297 1.00 98.38 115 ILE A CA 1
ATOM 859 C C . ILE A 1 115 ? -8.259 -5.578 0.835 1.00 98.38 115 ILE A C 1
ATOM 861 O O . ILE A 1 115 ? -7.450 -6.171 0.124 1.00 98.38 115 ILE A O 1
ATOM 865 N N . GLU A 1 116 ? -9.426 -5.137 0.373 1.00 98.00 116 GLU A N 1
ATOM 866 C CA . GLU A 1 116 ? -9.882 -5.378 -0.998 1.00 98.00 116 GLU A CA 1
ATOM 867 C C . GLU A 1 116 ? -8.931 -4.761 -2.026 1.00 98.00 116 GLU A C 1
ATOM 869 O O . GLU A 1 116 ? -8.449 -5.453 -2.927 1.00 98.00 116 GLU A O 1
ATOM 874 N N . MET A 1 117 ? -8.604 -3.479 -1.863 1.00 96.94 117 MET A N 1
ATOM 875 C CA . MET A 1 117 ? -7.786 -2.770 -2.845 1.00 96.94 117 MET A CA 1
ATOM 876 C C . MET A 1 117 ? -6.330 -3.247 -2.842 1.00 96.94 117 MET A C 1
ATOM 878 O O . MET A 1 117 ? -5.754 -3.472 -3.907 1.00 96.94 117 MET A O 1
ATOM 882 N N . GLN A 1 118 ? -5.752 -3.482 -1.662 1.00 98.06 118 GLN A N 1
ATOM 883 C CA . GLN A 1 118 ? -4.374 -3.962 -1.529 1.00 98.06 118 GLN A CA 1
ATOM 884 C C . GLN A 1 118 ? -4.232 -5.415 -2.011 1.00 98.06 118 GLN A C 1
ATOM 886 O O . GLN A 1 118 ? -3.208 -5.773 -2.589 1.00 98.06 118 GLN A O 1
ATOM 891 N N . THR A 1 119 ? -5.266 -6.250 -1.844 1.00 98.56 119 THR A N 1
ATOM 892 C CA . THR A 1 119 ? -5.289 -7.614 -2.405 1.00 98.56 119 THR A CA 1
ATOM 893 C C . THR A 1 119 ? -5.289 -7.580 -3.932 1.00 98.56 119 THR A C 1
ATOM 895 O O . THR A 1 119 ? -4.540 -8.331 -4.560 1.00 98.56 119 THR A O 1
ATOM 898 N N . ALA A 1 120 ? -6.087 -6.694 -4.538 1.00 97.94 120 ALA A N 1
ATOM 899 C CA . ALA A 1 120 ? -6.094 -6.516 -5.987 1.00 97.94 120 ALA A CA 1
ATOM 900 C C . ALA A 1 120 ? -4.723 -6.047 -6.506 1.00 97.94 120 ALA A C 1
ATOM 902 O O . ALA A 1 120 ? -4.215 -6.595 -7.483 1.00 97.94 120 ALA A O 1
ATOM 903 N N . ASP A 1 121 ? -4.087 -5.095 -5.816 1.00 97.69 121 ASP A N 1
ATOM 904 C CA . ASP A 1 121 ? -2.761 -4.588 -6.189 1.00 97.69 121 ASP A CA 1
ATOM 905 C C . ASP A 1 121 ? -1.673 -5.672 -6.071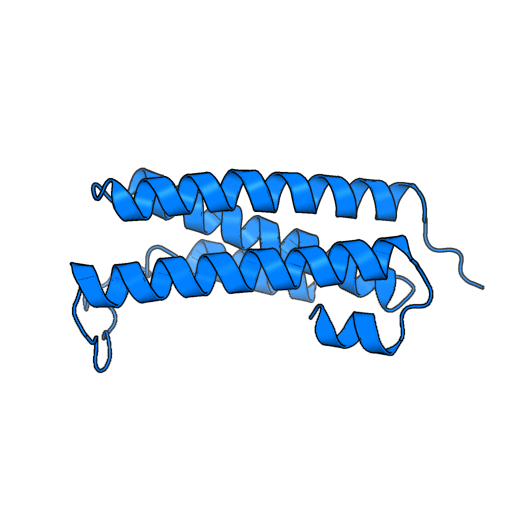 1.00 97.69 121 ASP A C 1
ATOM 907 O O . ASP A 1 121 ? -0.850 -5.822 -6.970 1.00 97.69 121 ASP A O 1
ATOM 911 N N . ILE A 1 122 ? -1.710 -6.511 -5.024 1.00 98.62 122 ILE A N 1
ATOM 912 C CA . ILE A 1 122 ? -0.825 -7.687 -4.908 1.00 98.62 122 ILE A CA 1
ATOM 913 C C . ILE A 1 122 ? -0.993 -8.624 -6.112 1.00 98.62 122 ILE A C 1
ATOM 915 O O . ILE A 1 122 ? 0.004 -9.138 -6.625 1.00 98.62 122 ILE A O 1
ATOM 919 N N . GLY A 1 123 ? -2.231 -8.863 -6.555 1.00 98.44 123 GLY A N 1
ATOM 920 C CA . GLY A 1 123 ? -2.517 -9.705 -7.717 1.00 98.44 123 GLY A CA 1
ATOM 921 C C . GLY A 1 123 ? -1.880 -9.170 -8.999 1.00 98.44 123 GLY A C 1
ATOM 922 O O . GLY A 1 123 ? -1.211 -9.921 -9.708 1.00 98.44 123 GLY A O 1
ATOM 923 N N . GLU A 1 124 ? -2.023 -7.870 -9.261 1.00 98.31 124 GLU A N 1
ATOM 924 C CA . GLU A 1 124 ? -1.421 -7.208 -10.426 1.00 98.31 124 GLU A CA 1
ATOM 925 C C . GLU A 1 124 ? 0.114 -7.261 -10.391 1.00 98.31 124 GLU A C 1
ATOM 927 O O . GLU A 1 124 ? 0.744 -7.620 -11.387 1.00 98.31 124 GLU A O 1
ATOM 932 N N . LEU A 1 125 ? 0.722 -6.987 -9.232 1.00 98.31 125 LEU A N 1
ATOM 933 C CA . LEU A 1 125 ? 2.178 -7.021 -9.065 1.00 98.31 125 LEU A CA 1
ATOM 934 C C . LEU A 1 125 ? 2.754 -8.430 -9.253 1.00 98.31 125 LEU A C 1
ATOM 936 O O . LEU A 1 125 ? 3.793 -8.590 -9.895 1.00 98.31 125 LEU A O 1
ATOM 940 N N . ARG A 1 126 ? 2.085 -9.461 -8.716 1.00 98.31 126 ARG A N 1
ATOM 941 C CA . ARG A 1 126 ? 2.494 -10.863 -8.907 1.00 98.31 126 ARG A CA 1
ATOM 942 C C . ARG A 1 126 ? 2.388 -11.280 -10.366 1.00 98.31 126 ARG A C 1
ATOM 944 O O . ARG A 1 126 ? 3.349 -11.828 -10.894 1.00 98.31 126 ARG A O 1
ATOM 951 N N . ALA A 1 127 ? 1.274 -10.957 -11.021 1.00 98.12 127 ALA A N 1
ATOM 952 C CA . ALA A 1 127 ? 1.088 -11.254 -12.437 1.00 98.12 127 ALA A CA 1
ATOM 953 C C . ALA A 1 127 ? 2.171 -10.587 -13.301 1.00 98.12 127 ALA A C 1
ATOM 955 O O . ALA A 1 127 ? 2.713 -11.212 -14.212 1.00 98.12 127 ALA A O 1
ATOM 956 N N . TRP A 1 128 ? 2.541 -9.341 -12.988 1.00 97.56 128 TRP A N 1
ATOM 957 C CA . TRP A 1 128 ? 3.621 -8.663 -13.698 1.00 97.56 128 TRP A CA 1
ATOM 958 C C . TRP A 1 128 ? 4.983 -9.334 -13.463 1.00 97.56 128 TRP A C 1
ATOM 960 O O . TRP A 1 128 ? 5.711 -9.555 -14.428 1.00 97.56 128 TRP A O 1
ATOM 970 N N . LEU A 1 129 ? 5.317 -9.719 -12.223 1.00 96.81 129 LEU A N 1
ATOM 971 C CA . LEU A 1 129 ? 6.566 -10.433 -11.911 1.00 96.81 129 LEU A CA 1
ATOM 972 C C . LEU A 1 129 ? 6.656 -11.798 -12.610 1.00 96.81 129 LEU A C 1
ATOM 974 O O . LEU A 1 129 ? 7.721 -12.161 -13.104 1.00 96.81 129 LEU A O 1
ATOM 978 N N . GLU A 1 130 ? 5.550 -12.540 -12.678 1.00 96.31 130 GLU A N 1
ATOM 979 C CA . GLU A 1 130 ? 5.469 -13.827 -13.380 1.00 96.31 130 GLU A CA 1
ATOM 980 C C . GLU A 1 130 ? 5.668 -13.673 -14.893 1.00 96.31 130 GLU A C 1
ATOM 982 O O . GLU A 1 130 ? 6.339 -14.496 -15.516 1.00 96.31 130 GLU A O 1
ATOM 987 N N . ALA A 1 131 ? 5.129 -12.602 -15.482 1.00 95.81 131 ALA A N 1
ATOM 988 C CA . ALA A 1 131 ? 5.303 -12.285 -16.899 1.00 95.81 131 ALA A CA 1
ATOM 989 C C . ALA A 1 131 ? 6.707 -11.747 -17.239 1.00 95.81 131 ALA A C 1
ATOM 991 O O . ALA A 1 131 ? 7.115 -11.794 -18.400 1.00 95.81 131 ALA A O 1
ATOM 992 N N . HIS A 1 132 ? 7.455 -11.267 -16.239 1.00 92.88 132 HIS A N 1
ATOM 993 C CA . HIS A 1 132 ? 8.779 -10.664 -16.399 1.00 92.88 132 HIS A CA 1
ATOM 994 C C . HIS A 1 132 ? 9.823 -11.351 -15.505 1.00 92.88 132 HIS A C 1
ATOM 996 O O . HIS A 1 132 ? 10.425 -10.689 -14.651 1.00 92.88 132 HIS A O 1
ATOM 1002 N N . PRO A 1 133 ? 10.089 -12.661 -15.689 1.00 80.50 133 PRO A N 1
ATOM 1003 C CA . PRO A 1 133 ? 11.172 -13.327 -14.975 1.00 80.50 133 PRO A CA 1
ATOM 1004 C C . PRO A 1 133 ? 12.484 -12.616 -15.327 1.00 80.50 133 PRO A C 1
ATOM 1006 O O . PRO A 1 133 ? 12.723 -12.307 -16.491 1.00 80.50 133 PRO A O 1
ATOM 1009 N N . GLY A 1 134 ? 13.299 -12.279 -14.322 1.00 68.56 134 GLY A N 1
ATOM 1010 C CA . GLY A 1 134 ? 14.502 -11.450 -14.470 1.00 68.56 134 GLY A CA 1
ATOM 1011 C C . GLY A 1 134 ? 15.402 -11.860 -15.631 1.00 68.56 134 GLY A C 1
ATOM 1012 O O . GLY A 1 134 ? 16.247 -12.737 -15.487 1.00 68.56 134 GLY A O 1
ATOM 1013 N N . ASN A 1 135 ? 15.255 -11.178 -16.766 1.00 52.22 135 ASN A N 1
ATOM 1014 C CA . ASN A 1 135 ? 16.207 -11.262 -17.857 1.00 52.22 135 ASN A CA 1
ATOM 1015 C C . ASN A 1 135 ? 17.412 -10.414 -17.454 1.00 52.22 135 ASN A C 1
ATOM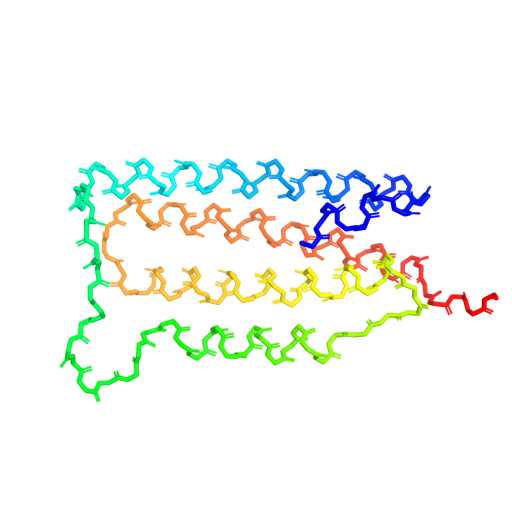 1017 O O . ASN A 1 135 ? 17.370 -9.186 -17.515 1.00 52.22 135 ASN A O 1
ATOM 1021 N N . ALA A 1 136 ? 18.462 -11.094 -16.997 1.00 40.41 136 ALA A N 1
ATOM 1022 C CA . ALA A 1 136 ? 19.804 -10.543 -16.918 1.00 40.41 136 ALA A CA 1
ATOM 1023 C C . ALA A 1 136 ? 20.267 -10.217 -18.348 1.00 40.41 136 ALA A C 1
ATOM 1025 O O . ALA A 1 136 ? 20.758 -11.092 -19.061 1.00 40.41 136 ALA A O 1
ATOM 1026 N N . GLY A 1 137 ? 20.000 -8.987 -18.783 1.00 34.31 137 GLY A N 1
ATOM 1027 C CA . GLY A 1 137 ? 20.616 -8.367 -19.953 1.00 34.31 137 GLY A CA 1
ATOM 1028 C C . GLY A 1 137 ? 21.792 -7.510 -19.525 1.00 34.31 137 GLY A C 1
ATOM 1029 O O . GLY A 1 137 ? 21.625 -6.776 -18.525 1.00 34.31 137 GLY A O 1
#

Sequence (137 aa):
MSQIVLRDTRDADIRRMAQKTIDMQTGDIAELRRWLETNVGAADGAAAPDGGGEPPFAPAEAKMIDAMMAATGANTDQMWASKMIAHHQGALDMSQVVLRESQDAGIRRMAQKTIEMQTADIGELRAWLEAHPGNAG

InterPro domains:
  IPR005183 Domain of unknown function DUF305, CopM-like [PF03713] (1-129)
  IPR012347 Ferritin-like [G3DSA:1.20.1260.10] (1-131)

Foldseek 3Di:
DLVVCCVDDPDPLLVVLSVVVVVVVVVLVVLVVVCCCPPVNPDPDDDDPPDPDDRLLVVLVVQLVVQLVVFDDLDPSSNVLSNLLSNLSSLLVVLVSCCVPDPDPSSVVSSVVSNVVSVVSNVSSVVVCVVCPDDPD

Radius of gyration: 16.95 Å; Cα contacts (8 Å, |Δi|>4): 121; chains: 1; bounding box: 39×31×49 Å

Nearest PDB structures (foldseek):
  7vw1-assembly1_B  TM=9.635E-01  e=3.127E-04  Escherichia coli
  7vw2-assembly1_B  TM=8.946E-01  e=1.202E-03  Escherichia coli
  1cnt-assembly1_4  TM=6.364E-01  e=4.780E+00  Homo sapiens
  3rm5-assembly1_A  TM=4.792E-01  e=7.234E+00  Saccharomyces cerevisiae

Organism: NCBI:txid1391729

pLDDT: mean 90.05, std 14.85, range [34.31, 98.62]

Mean predicted aligned error: 5.58 Å

Solvent-accessible surface area (backbone atoms only — not comparable to full-atom values): 7728 Å² total; per-residue (Å²): 111,47,77,62,46,60,74,73,59,83,50,67,65,60,46,50,51,34,50,50,52,51,55,51,53,54,52,50,52,54,49,51,50,54,48,40,47,72,76,72,37,84,70,79,72,82,72,77,77,92,57,98,62,81,62,88,51,51,68,34,52,52,51,19,52,52,42,32,70,70,36,62,51,84,46,68,66,45,27,48,41,40,25,48,42,28,46,37,51,24,54,38,51,42,26,50,47,44,62,71,72,54,86,54,70,66,64,37,50,51,28,52,51,49,38,55,55,41,52,53,50,40,52,54,44,51,53,50,49,71,76,52,65,74,76,88,122

Secondary structure (DSSP, 8-state):
-HHHHHHH---HHHHHHHHHHHHHHHHHHHHHHHHHHHHT-S-S--PPP--SSPPTTHHHHHHHHHHHHH---SSHHHHHHHHHHHHHHHHHHHHHHHHHH---HHHHHHHHHHHHHHHHHHHHHHHHHHHS-----